Protein AF-A0A8C2ZKH4-F1 (afdb_monomer_lite)

pLDDT: mean 73.34, std 16.83, range [36.94, 93.19]

Secondary structure (DSSP, 8-state):
----TTS----EEEETTEEEEPPEE-SS-EE--EETT---EEEPPTTSTTS-TTSEEE-TT----

Radius of gyration: 13.84 Å; chains: 1; bounding box: 32×26×42 Å

Structure (mmCIF, N/CA/C/O backbone):
data_AF-A0A8C2ZKH4-F1
#
_entry.id   AF-A0A8C2ZKH4-F1
#
loop_
_atom_site.group_PDB
_atom_site.id
_atom_site.type_symbol
_atom_site.label_atom_id
_atom_site.label_alt_id
_atom_site.label_comp_id
_atom_site.label_asym_id
_atom_site.label_entity_id
_atom_site.label_seq_id
_atom_site.pdbx_PDB_ins_code
_atom_site.Cartn_x
_atom_site.Cartn_y
_atom_site.Cartn_z
_atom_site.occupancy
_atom_site.B_iso_or_equiv
_atom_site.auth_seq_id
_atom_site.auth_comp_id
_atom_site.auth_asym_id
_atom_site.auth_atom_id
_atom_site.pdbx_PDB_model_num
ATOM 1 N N . MET A 1 1 ? -2.540 6.045 -26.244 1.00 38.31 1 MET A N 1
ATOM 2 C CA . MET A 1 1 ? -1.731 7.196 -25.788 1.00 38.31 1 MET A CA 1
ATOM 3 C C . MET A 1 1 ? -2.701 8.222 -25.223 1.00 38.31 1 MET A C 1
ATOM 5 O O . MET A 1 1 ? -3.146 9.088 -25.961 1.00 38.31 1 MET A O 1
ATOM 9 N N . VAL A 1 2 ? -3.168 8.043 -23.984 1.00 36.94 2 VAL A N 1
ATOM 10 C CA . VAL A 1 2 ? -4.216 8.923 -23.443 1.00 36.94 2 VAL A CA 1
ATOM 11 C C . VAL A 1 2 ? -3.561 10.012 -22.609 1.00 36.94 2 VAL A C 1
ATOM 13 O O . VAL A 1 2 ? -2.881 9.754 -21.623 1.00 36.94 2 VAL A O 1
ATOM 16 N N . THR A 1 3 ? -3.740 11.230 -23.093 1.00 51.44 3 THR A N 1
ATOM 17 C CA . THR A 1 3 ? -3.312 12.504 -22.532 1.00 51.44 3 THR A CA 1
ATOM 18 C C . THR A 1 3 ? -4.364 13.020 -21.550 1.00 51.44 3 THR A C 1
ATOM 20 O O . THR A 1 3 ? -5.493 13.267 -21.968 1.00 51.44 3 THR A O 1
ATOM 23 N N . SER A 1 4 ? -4.012 13.259 -20.283 1.00 38.72 4 SER A N 1
ATOM 24 C CA . SER A 1 4 ? -4.699 14.267 -19.457 1.00 38.72 4 SER A CA 1
ATOM 25 C C . SER A 1 4 ? -3.832 14.664 -18.251 1.00 38.72 4 SER A C 1
ATOM 27 O O . SER A 1 4 ? -3.445 13.785 -17.483 1.00 38.72 4 SER A O 1
ATOM 29 N N . PRO A 1 5 ? -3.498 15.953 -18.058 1.00 52.78 5 PRO A N 1
ATOM 30 C CA . PRO A 1 5 ? -2.493 16.363 -17.079 1.00 52.78 5 PRO A CA 1
ATOM 31 C C . PRO A 1 5 ? -2.996 16.472 -15.625 1.00 52.78 5 PRO A C 1
ATOM 33 O O . PRO A 1 5 ? -2.210 16.858 -14.769 1.00 52.78 5 PRO A O 1
ATOM 36 N N . HIS A 1 6 ? -4.264 16.167 -15.307 1.00 38.03 6 HIS A N 1
ATOM 37 C CA . HIS A 1 6 ? -4.828 16.464 -13.974 1.00 38.03 6 HIS A CA 1
ATOM 38 C C . HIS A 1 6 ? -5.675 15.346 -13.317 1.00 38.03 6 HIS A C 1
ATOM 40 O O . HIS A 1 6 ? -6.314 15.610 -12.299 1.00 38.03 6 HIS A O 1
ATOM 46 N N . THR A 1 7 ? -5.726 14.102 -13.827 1.00 47.06 7 THR A N 1
ATOM 47 C CA . THR A 1 7 ? -6.558 13.052 -13.172 1.00 47.06 7 THR A CA 1
ATOM 48 C C . THR A 1 7 ? -6.146 11.590 -13.413 1.00 47.06 7 THR A C 1
ATOM 50 O O . THR A 1 7 ? -7.010 10.747 -13.619 1.00 47.06 7 THR A O 1
ATOM 53 N N . MET A 1 8 ? -4.855 11.233 -13.383 1.00 44.34 8 MET A N 1
ATOM 54 C CA . MET A 1 8 ? -4.468 9.812 -13.266 1.00 44.34 8 MET A CA 1
ATOM 55 C C . MET A 1 8 ? -2.991 9.660 -12.896 1.00 44.34 8 MET A C 1
ATOM 57 O O . MET A 1 8 ? -2.107 9.686 -13.750 1.00 44.34 8 MET A O 1
ATOM 61 N N . TYR A 1 9 ? -2.715 9.499 -11.605 1.00 46.41 9 TYR A N 1
ATOM 62 C CA . TYR A 1 9 ? -1.419 9.061 -11.097 1.00 46.41 9 TYR A CA 1
ATOM 63 C C . TYR A 1 9 ? -1.188 7.592 -11.481 1.00 46.41 9 TYR A C 1
ATOM 65 O O . TYR A 1 9 ? -1.301 6.701 -10.645 1.00 46.41 9 TYR A O 1
ATOM 73 N N . ASN A 1 10 ? -0.871 7.319 -12.747 1.00 52.12 10 ASN A N 1
ATOM 74 C CA . ASN A 1 10 ? -0.251 6.050 -13.107 1.00 52.12 10 ASN A CA 1
ATOM 75 C C . ASN A 1 10 ? 1.212 6.119 -12.635 1.00 52.12 10 ASN A C 1
ATOM 77 O O . ASN A 1 10 ? 2.106 6.506 -13.384 1.00 52.12 10 ASN A O 1
ATOM 81 N N . CYS A 1 11 ? 1.433 5.853 -11.344 1.00 56.06 11 CYS A N 1
ATOM 82 C CA . CYS A 1 11 ? 2.715 5.995 -10.641 1.00 56.06 11 CYS A CA 1
ATOM 83 C C . CYS A 1 11 ? 3.730 4.893 -10.982 1.00 56.06 11 CYS A C 1
ATOM 85 O O . CYS A 1 11 ? 4.697 4.708 -10.245 1.00 56.06 11 CYS A O 1
ATOM 87 N N . CYS A 1 12 ? 3.515 4.153 -12.071 1.00 59.50 12 CYS A N 1
ATOM 88 C CA . CYS A 1 12 ? 4.426 3.117 -12.515 1.00 59.50 12 CYS A CA 1
ATOM 89 C C . CYS A 1 12 ? 5.504 3.723 -13.430 1.00 59.50 12 CYS A C 1
ATOM 91 O O . CYS A 1 12 ? 5.227 4.126 -14.560 1.00 59.50 12 CYS A O 1
ATOM 93 N N . TYR A 1 13 ? 6.740 3.802 -12.935 1.00 62.78 13 TYR A N 1
ATOM 94 C CA . TYR A 1 13 ? 7.919 4.242 -13.687 1.00 62.78 13 TYR A CA 1
ATOM 95 C C . TYR A 1 13 ? 8.838 3.052 -13.980 1.00 62.78 13 TYR A C 1
ATOM 97 O O . TYR A 1 13 ? 8.766 1.985 -13.367 1.00 62.78 13 TYR A O 1
ATOM 105 N N . VAL A 1 14 ? 9.693 3.214 -14.988 1.00 61.88 14 VAL A N 1
ATOM 106 C CA . VAL A 1 14 ? 10.647 2.181 -15.405 1.00 61.88 14 VAL A CA 1
ATOM 107 C C . VAL A 1 14 ? 11.904 2.305 -14.546 1.00 61.88 14 VAL A C 1
ATOM 109 O O . VAL A 1 14 ? 12.615 3.304 -14.628 1.00 61.88 14 VAL A O 1
ATOM 112 N N . GLY A 1 15 ? 12.174 1.295 -13.720 1.00 61.47 15 GLY A N 1
ATOM 113 C CA . GLY A 1 15 ? 13.427 1.146 -12.975 1.00 61.47 15 GLY A CA 1
ATOM 114 C C . GLY A 1 15 ? 14.338 0.089 -13.591 1.00 61.47 15 GLY A C 1
ATOM 115 O O . GLY A 1 15 ? 13.961 -0.606 -14.533 1.00 61.47 15 GLY A O 1
ATOM 116 N N . VAL A 1 16 ? 15.530 -0.085 -13.011 1.00 58.75 16 VAL A N 1
ATOM 117 C CA . VAL A 1 16 ? 16.526 -1.094 -13.438 1.00 58.75 16 VAL A CA 1
ATOM 118 C C . VAL A 1 16 ? 15.962 -2.528 -13.380 1.00 58.75 16 VAL A C 1
ATOM 120 O O . VAL A 1 16 ? 16.410 -3.394 -14.123 1.00 58.75 16 VAL A O 1
ATOM 123 N N . ALA A 1 17 ? 14.943 -2.763 -12.545 1.00 67.25 17 ALA A N 1
ATOM 124 C CA . ALA A 1 17 ? 14.251 -4.044 -12.386 1.00 67.25 17 ALA A CA 1
ATOM 125 C C . ALA A 1 17 ? 12.960 -4.195 -13.229 1.00 67.25 17 ALA A C 1
ATOM 127 O O . ALA A 1 17 ? 12.308 -5.232 -13.142 1.00 67.25 17 ALA A O 1
ATOM 128 N N . GLY A 1 18 ? 12.575 -3.194 -14.036 1.00 73.44 18 GLY A N 1
ATOM 129 C CA . GLY A 1 18 ? 11.339 -3.194 -14.836 1.00 73.44 18 GLY A CA 1
ATOM 130 C C . GLY A 1 18 ? 10.323 -2.110 -14.441 1.00 73.44 18 GLY A C 1
ATOM 131 O O . GLY A 1 18 ? 10.638 -1.172 -13.701 1.00 73.44 18 GLY A O 1
ATOM 132 N N . LEU A 1 19 ? 9.097 -2.213 -14.973 1.00 76.69 19 LEU A N 1
ATOM 133 C CA . LEU A 1 19 ? 7.977 -1.338 -14.601 1.00 76.69 19 LEU A CA 1
ATOM 134 C C . LEU A 1 19 ? 7.536 -1.648 -13.167 1.00 76.69 19 LEU A C 1
ATOM 136 O O . LEU A 1 19 ? 7.183 -2.784 -12.854 1.00 76.69 19 LEU A O 1
ATOM 140 N N . HIS A 1 20 ? 7.535 -0.633 -12.313 1.00 76.94 20 HIS A N 1
ATOM 141 C CA . HIS A 1 20 ? 7.090 -0.739 -10.928 1.00 76.94 20 HIS A CA 1
ATOM 142 C C . HIS A 1 20 ? 6.436 0.566 -10.494 1.00 76.94 20 HIS A C 1
ATOM 144 O O . HIS A 1 20 ? 6.786 1.640 -10.983 1.00 76.94 20 HIS A O 1
ATOM 150 N N . CYS A 1 21 ? 5.481 0.458 -9.585 1.00 76.25 21 CYS A N 1
ATOM 151 C CA . CYS A 1 21 ? 4.824 1.579 -8.949 1.00 76.25 21 CYS A CA 1
ATOM 152 C C . CYS A 1 21 ? 5.562 1.923 -7.651 1.00 76.25 21 CYS A C 1
ATOM 154 O O . CYS A 1 21 ? 5.850 1.031 -6.857 1.00 76.25 21 CYS A O 1
ATOM 156 N N . SER A 1 22 ? 5.883 3.211 -7.476 1.00 76.81 22 SER A N 1
ATOM 157 C CA . SER A 1 22 ? 6.593 3.734 -6.295 1.00 76.81 22 SER A CA 1
ATOM 158 C C . SER A 1 22 ? 5.847 3.441 -5.015 1.00 76.81 22 SER A C 1
ATOM 160 O O . SER A 1 22 ? 4.611 3.519 -4.986 1.00 76.81 22 SER A O 1
ATOM 162 N N . ARG A 1 23 ? 6.623 3.353 -3.934 1.00 83.75 23 ARG A N 1
ATOM 163 C CA . ARG A 1 23 ? 6.110 3.559 -2.592 1.00 83.75 23 ARG A CA 1
ATOM 164 C C . ARG A 1 23 ? 5.288 4.835 -2.516 1.00 83.75 23 ARG A C 1
ATOM 166 O O . ARG A 1 23 ? 5.712 5.907 -2.955 1.00 83.75 23 ARG A O 1
ATOM 173 N N . ASN A 1 24 ? 4.117 4.719 -1.913 1.00 78.88 24 ASN A N 1
ATOM 174 C CA . ASN A 1 24 ? 3.162 5.804 -1.838 1.00 78.88 24 ASN A CA 1
ATOM 175 C C . ASN A 1 24 ? 2.373 5.778 -0.523 1.00 78.88 24 ASN A C 1
ATOM 177 O O . ASN A 1 24 ? 2.513 4.889 0.313 1.00 78.88 24 ASN A O 1
ATOM 181 N N . TRP A 1 25 ? 1.533 6.794 -0.371 1.00 84.88 25 TRP A N 1
ATOM 182 C CA . TRP A 1 25 ? 0.588 6.952 0.723 1.00 84.88 25 TRP A CA 1
ATOM 183 C C . TRP A 1 25 ? -0.779 7.281 0.116 1.00 84.88 25 TRP A C 1
ATOM 185 O O . TRP A 1 25 ? -0.870 8.120 -0.785 1.00 84.88 25 TRP A O 1
ATOM 195 N N . ASP A 1 26 ? -1.839 6.604 0.557 1.00 80.12 26 ASP A N 1
ATOM 196 C CA . ASP A 1 26 ? -3.186 6.705 -0.027 1.00 80.12 26 ASP A CA 1
ATOM 197 C C . ASP A 1 26 ? -4.257 7.333 0.863 1.00 80.12 26 ASP A C 1
ATOM 199 O O . ASP A 1 26 ? -5.413 7.416 0.454 1.00 80.12 26 ASP A O 1
ATOM 203 N N . GLY A 1 27 ? -3.887 7.811 2.048 1.00 86.69 27 GLY A N 1
ATOM 204 C CA . GLY A 1 27 ? -4.859 8.255 3.046 1.00 86.69 27 GLY A CA 1
ATOM 205 C C . GLY A 1 27 ? -5.021 7.275 4.204 1.00 86.69 27 GLY A C 1
ATOM 206 O O . GLY A 1 27 ? -5.432 7.692 5.285 1.00 86.69 27 GLY A O 1
ATOM 207 N N . TRP A 1 28 ? -4.663 6.005 4.000 1.00 86.88 28 TRP A N 1
ATOM 208 C CA . TRP A 1 28 ? -4.950 4.922 4.936 1.00 86.88 28 TRP A CA 1
ATOM 209 C C . TRP A 1 28 ? -3.711 4.102 5.281 1.00 86.88 28 TRP A C 1
ATOM 211 O O . TRP A 1 28 ? -3.471 3.843 6.463 1.00 86.88 28 TRP A O 1
ATOM 221 N N . LEU A 1 29 ? -2.932 3.715 4.270 1.00 86.38 29 LEU A N 1
ATOM 222 C CA . LEU A 1 29 ? -1.766 2.847 4.380 1.00 86.38 29 LEU A CA 1
ATOM 223 C C . LEU A 1 29 ? -0.572 3.414 3.599 1.00 86.38 29 LEU A C 1
ATOM 225 O O . LEU A 1 29 ? -0.701 4.203 2.657 1.00 86.38 29 LEU A O 1
ATOM 229 N N . CYS A 1 30 ? 0.622 3.013 4.034 1.00 89.38 30 CYS A N 1
ATOM 230 C CA . CYS A 1 30 ? 1.849 3.194 3.270 1.00 89.38 30 CYS A CA 1
ATOM 231 C C . CYS A 1 30 ? 2.041 1.946 2.411 1.00 89.38 30 CYS A C 1
ATOM 233 O O . CYS A 1 30 ? 2.060 0.835 2.938 1.00 89.38 30 CYS A O 1
ATOM 235 N N . TRP A 1 31 ? 2.165 2.126 1.105 1.00 86.56 31 TRP A N 1
ATOM 236 C CA . TRP A 1 31 ? 2.366 1.042 0.150 1.00 86.56 31 TRP A CA 1
ATOM 237 C C . TRP A 1 31 ? 3.812 1.043 -0.297 1.00 86.56 31 TRP A C 1
ATOM 239 O O . TRP A 1 31 ? 4.319 2.107 -0.629 1.00 86.56 31 TRP A O 1
ATOM 249 N N . ASP A 1 32 ? 4.473 -0.110 -0.311 1.00 87.06 32 ASP A N 1
ATOM 250 C CA . ASP A 1 32 ? 5.842 -0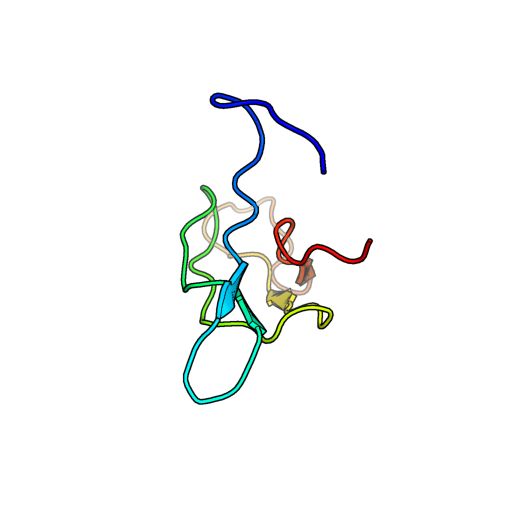.232 -0.817 1.00 87.06 32 ASP A CA 1
ATOM 251 C C . ASP A 1 32 ? 5.894 -0.324 -2.350 1.00 87.06 32 ASP A C 1
ATOM 253 O O . ASP A 1 32 ? 4.871 -0.437 -3.033 1.00 87.06 32 ASP A O 1
ATOM 257 N N . ASP A 1 33 ? 7.114 -0.274 -2.894 1.00 83.19 33 ASP A N 1
ATOM 258 C CA . ASP A 1 33 ? 7.343 -0.457 -4.324 1.00 83.19 33 ASP A CA 1
ATOM 259 C C . ASP A 1 33 ? 6.751 -1.795 -4.790 1.00 83.19 33 ASP A C 1
ATOM 261 O O . ASP A 1 33 ? 7.091 -2.861 -4.273 1.00 83.19 33 ASP A O 1
ATOM 265 N N . THR A 1 34 ? 5.878 -1.744 -5.794 1.00 79.00 34 THR A N 1
ATOM 266 C CA . THR A 1 34 ? 5.160 -2.922 -6.298 1.00 79.00 34 THR A CA 1
ATOM 267 C C . THR A 1 34 ? 5.400 -3.079 -7.793 1.00 79.00 34 THR A C 1
ATOM 269 O O . THR A 1 34 ? 5.303 -2.117 -8.555 1.00 79.00 34 THR A O 1
ATOM 272 N N . ALA A 1 35 ? 5.730 -4.291 -8.243 1.00 80.50 35 ALA A N 1
ATOM 273 C CA . ALA A 1 35 ? 5.913 -4.568 -9.665 1.00 80.50 35 ALA A CA 1
ATOM 274 C C . ALA A 1 35 ? 4.611 -4.318 -10.445 1.00 80.50 35 ALA A C 1
ATOM 276 O O . ALA A 1 35 ? 3.521 -4.676 -9.995 1.00 80.50 35 ALA A O 1
ATOM 277 N N . ALA A 1 36 ? 4.717 -3.714 -11.629 1.00 76.00 36 ALA A N 1
ATOM 278 C CA . ALA A 1 36 ? 3.545 -3.420 -12.443 1.00 76.00 36 ALA A CA 1
ATOM 279 C C . ALA A 1 36 ? 2.809 -4.710 -12.841 1.00 76.00 36 ALA A C 1
ATOM 281 O O . ALA A 1 36 ? 3.429 -5.709 -13.205 1.00 76.00 36 ALA A O 1
ATOM 282 N N . GLY A 1 37 ? 1.476 -4.670 -12.790 1.00 74.81 37 GLY A N 1
ATOM 283 C CA . GLY A 1 37 ? 0.622 -5.814 -13.110 1.00 74.81 37 GLY A CA 1
ATOM 284 C C . GLY A 1 37 ? 0.454 -6.841 -11.983 1.00 74.81 37 GLY A C 1
ATOM 285 O O . GLY A 1 37 ? -0.19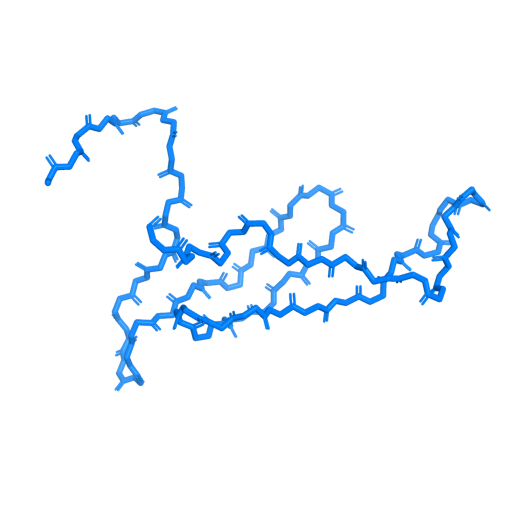8 -7.858 -12.208 1.00 74.81 37 GLY A O 1
ATOM 286 N N . ILE A 1 38 ? 1.008 -6.597 -10.789 1.00 76.38 38 ILE A N 1
ATOM 287 C CA . ILE A 1 38 ? 0.827 -7.451 -9.606 1.00 76.38 38 ILE A CA 1
ATOM 288 C C . ILE A 1 38 ? 0.133 -6.656 -8.506 1.00 76.38 38 ILE A C 1
ATOM 290 O O . ILE A 1 38 ? 0.586 -5.573 -8.147 1.00 76.38 38 ILE A O 1
ATOM 294 N N . TYR A 1 39 ? -0.947 -7.206 -7.948 1.00 78.00 39 TYR A N 1
ATOM 295 C CA . TYR A 1 39 ? -1.600 -6.618 -6.782 1.00 78.00 39 TYR A CA 1
ATOM 296 C C . TYR A 1 39 ? -0.782 -6.861 -5.518 1.00 78.00 39 TYR A C 1
ATOM 298 O O . TYR A 1 39 ? -0.324 -7.976 -5.273 1.00 78.00 39 TYR A O 1
ATOM 306 N N . THR A 1 40 ? -0.667 -5.828 -4.691 1.00 85.31 40 THR A N 1
ATOM 307 C CA . THR A 1 40 ? -0.233 -5.957 -3.300 1.00 85.31 40 THR A CA 1
ATOM 308 C C . THR A 1 40 ? -1.439 -5.776 -2.382 1.00 85.31 40 THR A C 1
ATOM 310 O O . THR A 1 40 ? -2.360 -5.014 -2.702 1.00 85.31 40 THR A O 1
ATOM 313 N N . SER A 1 41 ? -1.462 -6.510 -1.273 1.00 89.69 41 SER A N 1
ATOM 314 C CA . SER A 1 41 ? -2.472 -6.385 -0.228 1.00 89.69 41 SER A CA 1
ATOM 315 C C . SER A 1 41 ? -1.820 -6.190 1.131 1.00 89.69 41 SER A C 1
ATOM 317 O O . SER A 1 41 ? -0.706 -6.645 1.390 1.00 89.69 41 SER A O 1
ATOM 319 N N . GLN A 1 42 ? -2.528 -5.476 1.994 1.00 90.81 42 GLN A N 1
ATOM 320 C CA . GLN A 1 42 ? -2.179 -5.296 3.395 1.00 90.81 42 GLN A CA 1
ATOM 321 C C . GLN A 1 42 ? -3.448 -5.421 4.230 1.00 90.81 42 GLN A C 1
ATOM 323 O O . GLN A 1 42 ? -4.543 -5.108 3.758 1.00 90.81 42 GLN A O 1
ATOM 328 N N . ASN A 1 43 ? -3.310 -5.866 5.476 1.00 93.19 43 ASN A N 1
ATOM 329 C CA . ASN A 1 43 ? -4.435 -5.895 6.399 1.00 93.19 43 ASN A CA 1
ATOM 330 C C . ASN A 1 43 ? -5.006 -4.493 6.621 1.00 93.19 43 ASN A C 1
ATOM 332 O O . ASN A 1 43 ? -4.277 -3.497 6.660 1.00 93.19 43 ASN A O 1
ATOM 336 N N . CYS A 1 44 ? -6.319 -4.436 6.820 1.00 91.50 44 CYS A N 1
ATOM 337 C CA . CYS A 1 44 ? -6.989 -3.230 7.255 1.00 91.50 44 CYS A CA 1
ATOM 338 C C . CYS A 1 44 ? -6.358 -2.748 8.572 1.00 91.50 44 CYS A C 1
ATOM 340 O O . CYS A 1 44 ? -6.127 -3.533 9.497 1.00 91.50 44 CYS A O 1
ATOM 342 N N . PRO A 1 45 ? -6.061 -1.455 8.687 1.00 90.25 45 PRO A N 1
ATOM 343 C CA . PRO A 1 45 ? -5.410 -0.937 9.872 1.00 90.25 45 PRO A CA 1
ATOM 344 C C . PRO A 1 45 ? -6.383 -0.824 11.050 1.00 90.25 45 PRO A C 1
ATOM 346 O O . PRO A 1 45 ? -7.556 -0.514 10.885 1.00 90.25 45 PRO A O 1
ATOM 349 N N . ASN A 1 46 ? -5.877 -1.003 12.268 1.00 90.19 46 ASN A N 1
ATOM 350 C CA . ASN A 1 46 ? -6.697 -1.045 13.485 1.00 90.19 46 ASN A CA 1
ATOM 351 C C . ASN A 1 46 ? -6.781 0.306 14.227 1.00 90.19 46 ASN A C 1
ATOM 353 O O . ASN A 1 46 ? -6.883 0.351 15.452 1.00 90.19 46 ASN A O 1
ATOM 357 N N . TYR A 1 47 ? -6.644 1.431 13.522 1.00 87.50 47 TYR A N 1
ATOM 358 C C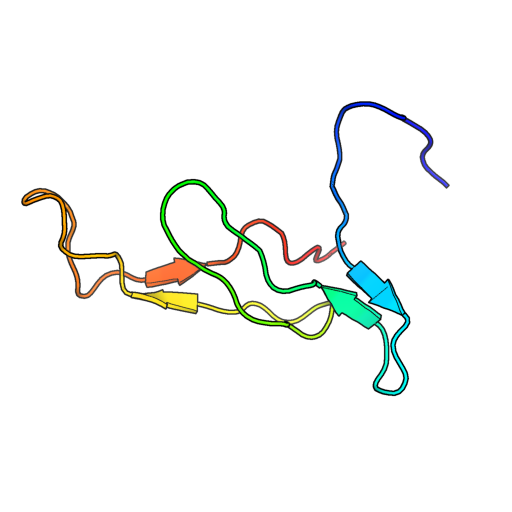A . TYR A 1 47 ? -6.742 2.750 14.164 1.00 87.50 47 TYR A CA 1
ATOM 359 C C . TYR A 1 47 ? -8.193 3.216 14.368 1.00 87.50 47 TYR A C 1
ATOM 361 O O . TYR A 1 47 ? -8.429 4.094 15.197 1.00 87.50 47 TYR A O 1
ATOM 369 N N . PHE A 1 48 ? -9.162 2.611 13.672 1.00 88.12 48 PHE A N 1
ATOM 370 C CA . PHE A 1 48 ? -10.594 2.789 13.921 1.00 88.12 48 PHE A CA 1
ATOM 371 C C . PHE A 1 48 ? -11.208 1.473 14.400 1.00 88.12 48 PHE A C 1
ATOM 373 O O . PHE A 1 48 ? -10.907 0.416 13.857 1.00 88.12 48 PHE A O 1
ATOM 380 N N . VAL A 1 49 ? -12.097 1.552 15.394 1.00 88.19 49 VAL A N 1
ATOM 381 C CA . VAL A 1 49 ? -12.753 0.383 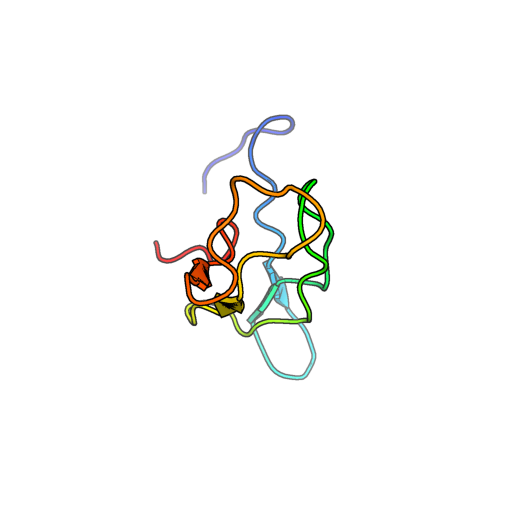16.014 1.00 88.19 49 VAL A CA 1
ATOM 382 C C . VAL A 1 49 ? -13.676 -0.374 15.054 1.00 88.19 49 VAL A C 1
ATOM 384 O O . VAL A 1 49 ? -13.935 -1.557 15.248 1.00 88.19 49 VAL A O 1
ATOM 387 N N . ASP A 1 50 ? -14.141 0.300 14.006 1.00 91.56 50 ASP A N 1
ATOM 388 C CA . ASP A 1 50 ? -15.068 -0.266 13.028 1.00 91.56 50 ASP A CA 1
ATOM 389 C C . ASP A 1 50 ? -14.347 -1.013 11.893 1.00 91.56 50 ASP A C 1
ATOM 391 O O . ASP A 1 50 ? -14.995 -1.608 11.032 1.00 91.56 50 ASP A O 1
ATOM 395 N N . PHE A 1 51 ? -13.012 -0.962 11.847 1.00 88.75 51 PHE A N 1
ATOM 396 C CA . PHE A 1 51 ? -12.230 -1.673 10.841 1.00 88.75 51 PHE A CA 1
ATOM 397 C C . PHE A 1 51 ? -11.931 -3.081 11.339 1.00 88.75 51 PHE A C 1
ATOM 399 O O . PHE A 1 51 ? -11.361 -3.255 12.411 1.00 88.75 51 PHE A O 1
ATOM 406 N N . ASP A 1 52 ? -12.299 -4.090 10.548 1.00 90.44 52 ASP A N 1
ATOM 407 C CA . ASP A 1 52 ? -11.905 -5.473 10.808 1.00 90.44 52 ASP A CA 1
ATOM 408 C C . ASP A 1 52 ? -10.429 -5.653 10.415 1.00 90.44 52 ASP A C 1
ATOM 410 O O . ASP A 1 52 ? -10.133 -5.684 9.216 1.00 90.44 52 ASP A O 1
ATOM 414 N N . PRO A 1 53 ? -9.492 -5.795 11.374 1.00 87.62 53 PRO A N 1
ATOM 415 C CA . PRO A 1 53 ? -8.068 -5.906 11.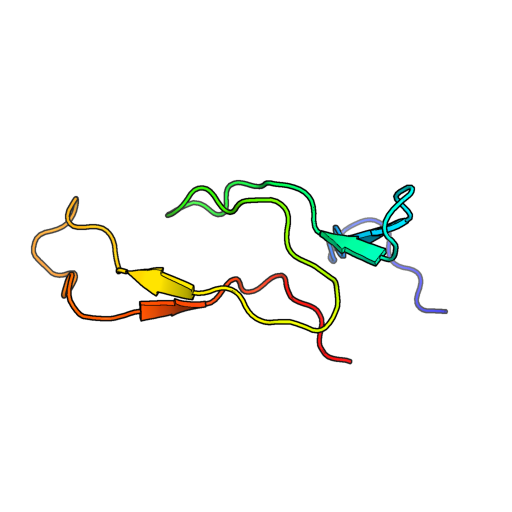072 1.00 87.62 53 PRO A CA 1
ATOM 416 C C . PRO A 1 53 ? -7.705 -7.222 10.371 1.00 87.62 53 PRO A C 1
ATOM 418 O O . PRO A 1 53 ? -6.577 -7.384 9.912 1.00 87.62 53 PRO A O 1
ATOM 421 N N . THR A 1 54 ? -8.636 -8.176 10.291 1.00 91.50 54 THR A N 1
ATOM 422 C CA . THR A 1 54 ? -8.451 -9.416 9.531 1.00 91.50 54 THR A CA 1
ATOM 423 C C . THR A 1 54 ? -8.813 -9.261 8.054 1.00 91.50 54 THR A C 1
ATOM 425 O O . THR A 1 54 ? -8.390 -10.081 7.24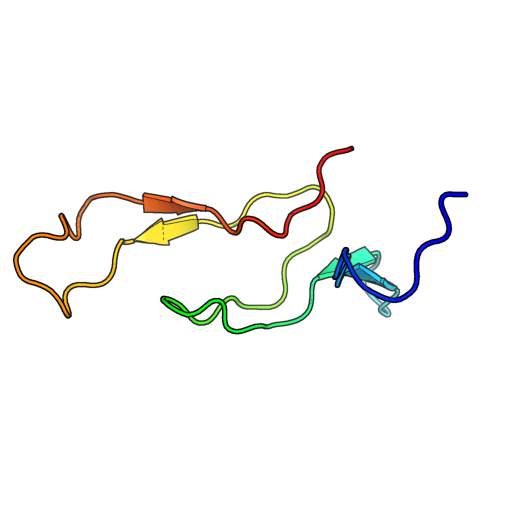2 1.00 91.50 54 THR A O 1
ATOM 428 N N . GLY A 1 55 ? -9.534 -8.194 7.689 1.00 87.88 55 GLY A N 1
ATOM 429 C CA . GLY A 1 55 ? -9.797 -7.836 6.299 1.00 87.88 55 GLY A CA 1
ATOM 430 C C . GLY A 1 55 ? -8.538 -7.344 5.582 1.00 87.88 55 GLY A C 1
ATOM 431 O O . GLY A 1 55 ? -7.602 -6.859 6.218 1.00 87.88 55 GLY A O 1
ATOM 432 N N . GLU A 1 56 ? -8.519 -7.453 4.254 1.00 89.88 56 GLU A N 1
ATOM 433 C CA . GLU A 1 56 ? -7.410 -6.998 3.409 1.00 89.88 56 GLU A CA 1
ATOM 434 C C . GLU A 1 56 ? -7.844 -5.845 2.496 1.00 89.88 56 GLU A C 1
ATOM 436 O O . GLU A 1 56 ? -8.911 -5.879 1.879 1.00 89.88 56 GLU A O 1
ATOM 441 N N . GLN A 1 57 ? -6.991 -4.827 2.390 1.00 85.81 57 GLN A N 1
ATOM 442 C CA . GLN A 1 57 ? -7.073 -3.776 1.384 1.00 85.81 57 GLN A CA 1
ATOM 443 C C . GLN A 1 57 ? -6.082 -4.095 0.260 1.00 85.81 57 GLN A C 1
ATOM 445 O O . GLN A 1 57 ? -4.981 -4.576 0.520 1.00 85.81 57 GLN A O 1
ATOM 450 N N . HIS A 1 58 ? -6.459 -3.812 -0.987 1.00 84.88 58 HIS A N 1
ATOM 451 C CA . HIS A 1 58 ? -5.572 -3.900 -2.149 1.00 84.88 58 HIS A CA 1
ATOM 452 C C . HIS A 1 58 ? -5.114 -2.507 -2.577 1.00 84.88 58 HIS A C 1
ATOM 454 O O . HIS A 1 58 ? -5.908 -1.562 -2.525 1.00 84.88 58 HIS A O 1
ATOM 460 N N . ASP A 1 59 ? -3.876 -2.381 -3.062 1.00 78.88 59 ASP A N 1
ATOM 461 C CA . ASP A 1 59 ? -3.420 -1.110 -3.629 1.00 78.88 59 ASP A CA 1
ATOM 462 C C . ASP A 1 59 ? -4.201 -0.794 -4.910 1.00 78.88 59 ASP A C 1
ATOM 464 O O . ASP A 1 59 ? -4.039 -1.422 -5.961 1.00 78.88 59 ASP A O 1
ATOM 468 N N . SER A 1 60 ? -5.040 0.234 -4.814 1.00 67.88 60 SER A N 1
ATOM 469 C CA . SER A 1 60 ? -5.858 0.766 -5.906 1.00 67.88 60 SER A CA 1
ATOM 470 C C . SER A 1 60 ? -5.055 1.298 -7.103 1.00 67.88 60 SER A C 1
ATOM 472 O O . SER A 1 60 ? -5.641 1.593 -8.144 1.00 67.88 60 SER A O 1
ATOM 474 N N . ARG A 1 61 ? -3.727 1.432 -6.982 1.00 67.62 61 ARG A N 1
ATOM 475 C CA . ARG A 1 61 ? -2.843 1.990 -8.019 1.00 67.62 61 ARG A CA 1
ATOM 476 C C . ARG A 1 61 ? -2.118 0.950 -8.856 1.00 67.62 61 ARG A C 1
ATOM 478 O O . ARG A 1 61 ? -1.409 1.318 -9.796 1.00 67.62 61 ARG A O 1
ATOM 485 N N . VAL A 1 62 ? -2.310 -0.333 -8.564 1.00 62.19 62 VAL A N 1
ATOM 486 C CA . VAL A 1 62 ? -1.839 -1.406 -9.437 1.00 62.19 62 VAL A CA 1
ATOM 487 C C . VAL A 1 62 ? -2.711 -1.398 -10.691 1.00 62.19 62 VAL A C 1
ATOM 489 O O . VAL A 1 62 ? -3.780 -2.003 -10.741 1.00 62.19 62 VAL A O 1
ATOM 492 N N . SER A 1 63 ? -2.257 -0.666 -11.711 1.00 52.22 63 SER A N 1
ATOM 493 C CA . SER A 1 63 ? -2.897 -0.654 -13.026 1.00 52.22 63 SER A CA 1
ATOM 494 C C . SER A 1 63 ? -2.744 -2.031 -13.667 1.00 52.22 63 SER A C 1
ATOM 496 O O . SER A 1 63 ? -1.691 -2.373 -14.207 1.00 52.22 63 SER A O 1
ATOM 498 N N . LEU A 1 64 ? -3.806 -2.825 -13.599 1.00 49.12 64 LEU A N 1
ATOM 499 C CA . LEU A 1 64 ? -4.072 -3.881 -14.560 1.00 49.12 64 LEU A CA 1
ATOM 500 C C . LEU A 1 64 ? -5.015 -3.286 -15.605 1.00 49.12 64 LEU A C 1
ATOM 502 O O . LEU A 1 64 ? -6.195 -3.096 -15.324 1.00 49.12 64 LEU A O 1
ATOM 506 N N . PHE A 1 65 ? -4.445 -3.048 -16.790 1.00 43.84 65 PHE A N 1
ATOM 507 C CA . PHE A 1 65 ? -5.079 -2.586 -18.034 1.00 43.84 65 PHE A CA 1
ATOM 508 C C . PHE A 1 65 ? -5.317 -1.076 -18.173 1.00 43.84 65 PHE A C 1
ATOM 510 O O . PHE A 1 65 ? -6.014 -0.467 -17.337 1.00 43.84 65 PHE A O 1
#

Foldseek 3Di:
DDDDDPDAPLQFDQDPVGTWHDFDDDPFDTDHIGHAPDKDKAFGDPPDVPGDRNDIDIPPNRDDD

Sequence (65 aa):
MVTSPHTMYNCCYVGVAGLHCSRNWDGWLCWDDTAAGIYTSQNCPNYFVDFDPTGEQHDSRVSLF

Organism: Cyclopterus lumpus (NCBI:txid8103)

InterPro domains:
  IPR001879 GPCR, family 2, extracellular hormone receptor domain [PF02793] (19-54)
  IPR001879 GPCR, family 2, extracellular hormone receptor domain [PS50227] (21-65)
  IPR017983 GPCR, family 2, secretin-like, conserved site [PS00649] (21-45)
  IPR036445 GPCR family 2, extracellular hormone receptor domain superfamily [G3DSA:4.10.1240.10] (6-62)
  IPR036445 GPCR family 2, extracellular hormone receptor domain superfamily [SSF111418] (13-57)